Protein AF-A0A849FH42-F1 (afdb_monomer_lite)

Sequence (147 aa):
MKQFVLFLGLLCFGLSVNAQNKSVQNEVQAYFNEARTLGNKNQIDQALISLDKAAALAEENKDVKTLIDSYHMFALLYLKLDKVKTTMFYWDRAKTLIKDVEYPYGDAIDKYIEAVLLFKENQNFRALFMLNEARQLNNDRNFFNNI

Secondary structure (DSSP, 8-state):
--SSSSSSSSSSSSSSHHHHHHHHHHHHHHHHHHHHHHHHTT-HHHHHHHHHHHHHHHHHTT-HHHHHHHHHHHHHHHHHTT-HHHHHHHHHHHHHHHTTS--HHHHHHHHHHHHHHHHHTT-HHHHHHHHHHHHHHS--TTGGG--

pLDDT: mean 87.73, std 16.7, range [45.81, 98.69]

Radius of gyration: 20.36 Å; chains: 1; bounding box: 69×40×51 Å

Foldseek 3Di:
DPDPDPPDDPDPPPPPPVVVVVVLVVLLVVLCVQLVVCLVVVVNVVSLVSLVVSLVSCVVVVVLQSVLVSLLSQLVSCVVVVVNVRSVVSLVVSVVSCVVDDDLLSQLSSLQSVLSSCVVVVVNVSSVVSNVSSCVSPVDPCSVVVD

Structure (mmCIF, N/CA/C/O backbone):
data_AF-A0A849FH42-F1
#
_entry.id   AF-A0A849FH42-F1
#
loop_
_atom_site.group_PDB
_atom_site.id
_atom_site.type_symbol
_atom_site.label_atom_id
_atom_site.label_alt_id
_atom_site.label_comp_id
_atom_site.label_asym_id
_atom_site.label_entity_id
_atom_site.label_seq_id
_atom_site.pdbx_PDB_ins_code
_atom_site.Cartn_x
_atom_site.Cartn_y
_atom_site.Cartn_z
_atom_site.occupancy
_atom_site.B_iso_or_equiv
_atom_site.auth_seq_id
_atom_site.auth_comp_id
_atom_site.auth_asym_id
_atom_site.auth_atom_id
_atom_site.pdbx_PDB_model_num
ATOM 1 N N . MET A 1 1 ? 53.915 -23.555 -31.463 1.00 45.97 1 MET A N 1
ATOM 2 C CA . MET A 1 1 ? 53.373 -22.191 -31.261 1.00 45.97 1 MET A CA 1
ATOM 3 C C . MET A 1 1 ? 52.092 -22.022 -32.075 1.00 45.97 1 MET A C 1
ATOM 5 O O . MET A 1 1 ? 52.211 -21.692 -33.244 1.00 45.97 1 MET A O 1
ATOM 9 N N . LYS A 1 2 ? 50.902 -22.340 -31.532 1.00 48.16 2 LYS A N 1
ATOM 10 C CA . LYS A 1 2 ? 49.577 -22.038 -32.146 1.00 48.16 2 LYS A CA 1
ATOM 11 C C . LYS A 1 2 ? 48.392 -22.456 -31.241 1.00 48.16 2 LYS A C 1
ATOM 13 O O . LYS A 1 2 ? 47.429 -23.042 -31.707 1.00 48.16 2 LYS A O 1
ATOM 18 N N . GLN A 1 3 ? 48.478 -22.212 -29.931 1.00 51.50 3 GLN A N 1
ATOM 19 C CA . GLN A 1 3 ? 47.442 -22.631 -28.959 1.00 51.50 3 GLN A CA 1
ATOM 20 C C . GLN A 1 3 ? 47.051 -21.521 -27.959 1.00 51.50 3 GLN A C 1
ATOM 22 O O . GLN A 1 3 ? 46.382 -21.797 -26.978 1.00 51.50 3 GLN A O 1
ATOM 27 N N . PHE A 1 4 ? 47.437 -20.257 -28.183 1.00 46.47 4 PHE A N 1
ATOM 28 C CA . PHE A 1 4 ? 47.356 -19.221 -27.133 1.00 46.47 4 PHE A CA 1
ATOM 29 C C . PHE A 1 4 ? 46.511 -17.979 -27.458 1.00 46.47 4 PHE A C 1
ATOM 31 O O . PHE A 1 4 ? 46.660 -16.960 -26.796 1.00 46.47 4 PHE A O 1
ATOM 38 N N . VAL A 1 5 ? 45.628 -18.027 -28.461 1.00 51.38 5 VAL A N 1
ATOM 39 C CA . VAL A 1 5 ? 44.840 -16.836 -28.864 1.00 51.38 5 VAL A CA 1
ATOM 40 C C . VAL A 1 5 ? 43.340 -16.967 -28.565 1.00 51.38 5 VAL A C 1
ATOM 42 O O . VAL A 1 5 ? 42.595 -16.005 -28.703 1.00 51.38 5 VAL A O 1
ATOM 45 N N . LEU A 1 6 ? 42.869 -18.111 -28.066 1.00 45.81 6 LEU A N 1
ATOM 46 C CA . LEU A 1 6 ? 41.433 -18.359 -27.890 1.00 45.81 6 LEU A CA 1
ATOM 47 C C . LEU A 1 6 ? 40.962 -18.221 -26.433 1.00 45.81 6 LEU A C 1
ATOM 49 O O . LEU A 1 6 ? 40.250 -19.080 -25.932 1.00 45.81 6 LEU A O 1
ATOM 53 N N . PHE A 1 7 ? 41.384 -17.166 -25.729 1.00 46.56 7 PHE A N 1
ATOM 54 C CA . PHE A 1 7 ? 40.950 -16.924 -24.341 1.00 46.56 7 PHE A CA 1
ATOM 55 C C . PHE A 1 7 ? 40.770 -15.437 -23.988 1.00 46.56 7 PHE A C 1
ATOM 57 O O . PHE A 1 7 ? 40.968 -15.032 -22.848 1.00 46.56 7 PHE A O 1
ATOM 64 N N . LEU A 1 8 ? 40.380 -14.602 -24.959 1.00 48.16 8 LEU A N 1
ATOM 65 C CA . LEU A 1 8 ? 40.156 -13.166 -24.730 1.00 48.16 8 LEU A CA 1
ATOM 66 C C . LEU A 1 8 ? 38.832 -12.653 -25.324 1.00 48.16 8 LEU A C 1
ATOM 68 O O . LEU A 1 8 ? 38.757 -11.532 -25.812 1.00 48.16 8 LEU A O 1
ATOM 72 N N . GLY A 1 9 ? 37.789 -13.488 -25.325 1.00 46.72 9 GLY A N 1
ATOM 73 C CA . GLY A 1 9 ? 36.489 -13.157 -25.927 1.00 46.72 9 GLY A CA 1
ATOM 74 C C . GLY A 1 9 ? 35.280 -13.258 -24.996 1.00 46.72 9 GLY A C 1
ATOM 75 O O . GLY A 1 9 ? 34.159 -13.145 -25.475 1.00 46.72 9 GLY A O 1
ATOM 76 N N . LEU A 1 10 ? 35.467 -13.502 -23.692 1.00 50.88 10 LEU A N 1
ATOM 77 C CA . LEU A 1 10 ? 34.352 -13.857 -22.801 1.00 50.88 10 LEU A CA 1
ATOM 78 C C . LEU A 1 10 ? 34.382 -13.144 -21.440 1.00 50.88 10 LEU A C 1
ATOM 80 O O . LEU A 1 10 ? 34.080 -13.741 -20.415 1.00 50.88 10 LEU A O 1
ATOM 84 N N . LEU A 1 11 ? 34.755 -11.860 -21.421 1.00 50.44 11 LEU A N 1
ATOM 85 C CA . LEU A 1 11 ? 34.793 -11.056 -20.187 1.00 50.44 11 LEU A CA 1
ATOM 86 C C . LEU A 1 11 ? 34.080 -9.694 -20.275 1.00 50.44 11 LEU A C 1
ATOM 88 O O . LEU A 1 11 ? 34.158 -8.914 -19.334 1.00 50.44 11 LEU A O 1
ATOM 92 N N . CYS A 1 12 ? 33.336 -9.412 -21.353 1.00 46.53 12 CYS A N 1
ATOM 93 C CA . CYS A 1 12 ? 32.671 -8.108 -21.527 1.00 46.53 12 CYS A CA 1
ATOM 94 C C . CYS A 1 12 ? 31.134 -8.118 -21.426 1.00 46.53 12 CYS A C 1
ATOM 96 O O . CYS A 1 12 ? 30.537 -7.049 -21.458 1.00 46.53 12 CYS A O 1
ATOM 98 N N . PHE A 1 13 ? 30.470 -9.266 -21.249 1.00 49.41 13 PHE A N 1
ATOM 99 C CA . PHE A 1 13 ? 28.995 -9.311 -21.175 1.00 49.41 13 PHE A CA 1
ATOM 100 C C . PHE A 1 13 ? 28.401 -9.146 -19.762 1.00 49.41 13 PHE A C 1
ATOM 102 O O . PHE A 1 13 ? 27.185 -9.119 -19.610 1.00 49.41 13 PHE A O 1
ATOM 109 N N . GLY A 1 14 ? 29.228 -8.997 -18.720 1.00 48.78 14 GLY A N 1
ATOM 110 C CA . GLY A 1 14 ? 28.753 -8.937 -17.328 1.00 48.78 14 GLY A CA 1
ATOM 111 C C . GLY A 1 14 ? 28.370 -7.550 -16.792 1.00 48.78 14 GLY A C 1
ATOM 112 O O . GLY A 1 14 ? 27.793 -7.470 -15.712 1.00 48.78 14 GLY A O 1
ATOM 113 N N . LEU A 1 15 ? 28.689 -6.452 -17.491 1.00 50.75 15 LEU A N 1
ATOM 114 C CA . LEU A 1 15 ? 28.590 -5.097 -16.914 1.00 50.75 15 LEU A CA 1
ATOM 115 C C . LEU A 1 15 ? 27.348 -4.293 -17.337 1.00 50.75 15 LEU A C 1
ATOM 117 O O . LEU A 1 15 ? 27.052 -3.275 -16.714 1.00 50.75 15 LEU A O 1
ATOM 121 N N . SER A 1 16 ? 26.581 -4.741 -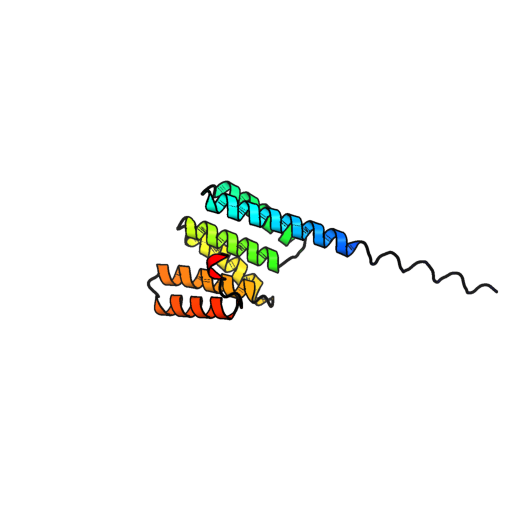18.333 1.00 52.97 16 SER A N 1
ATOM 122 C CA . SER A 1 16 ? 25.444 -3.963 -18.859 1.00 52.97 16 SER A CA 1
ATOM 123 C C . SER A 1 16 ? 24.130 -4.156 -18.091 1.00 52.97 16 SER A C 1
ATOM 125 O O . SER A 1 16 ? 23.250 -3.305 -18.176 1.00 52.97 16 SER A O 1
ATOM 127 N N . VAL A 1 17 ? 23.991 -5.226 -17.300 1.00 55.66 17 VAL A N 1
ATOM 128 C CA . VAL A 1 17 ? 22.720 -5.563 -16.623 1.00 55.66 17 VAL A CA 1
ATOM 129 C C . VAL A 1 17 ? 22.450 -4.664 -15.402 1.00 55.66 17 VAL A C 1
ATOM 131 O O . VAL A 1 17 ? 21.306 -4.333 -15.103 1.00 55.66 17 VAL A 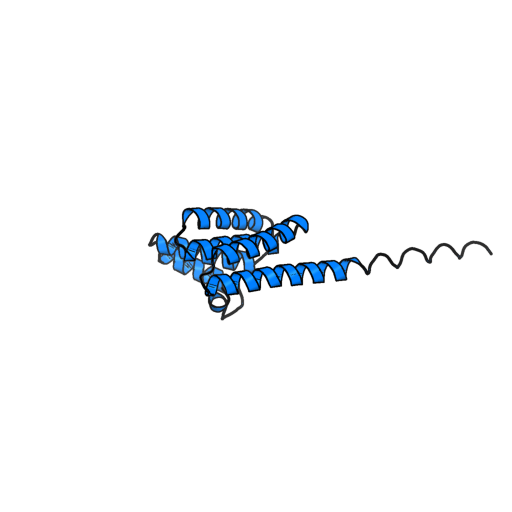O 1
ATOM 134 N N . ASN A 1 18 ? 23.496 -4.181 -14.722 1.00 55.75 18 ASN A N 1
ATOM 135 C CA . ASN A 1 18 ? 23.337 -3.389 -13.493 1.00 55.75 18 ASN A CA 1
ATOM 136 C C . ASN A 1 18 ? 22.884 -1.938 -13.731 1.00 55.75 18 ASN A C 1
ATOM 138 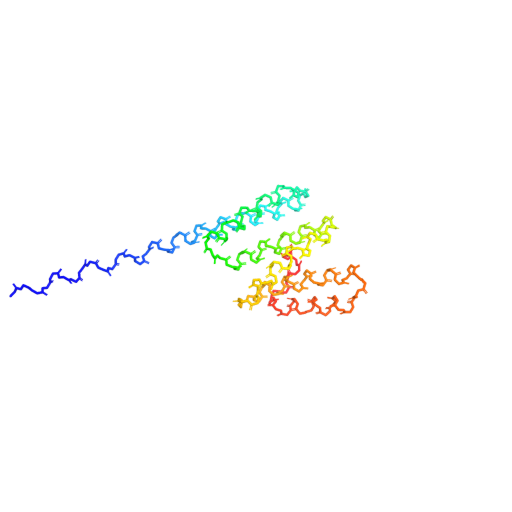O O . ASN A 1 18 ? 22.225 -1.353 -12.872 1.00 55.75 18 ASN A O 1
ATOM 142 N N . ALA A 1 19 ? 23.218 -1.343 -14.881 1.00 58.66 19 ALA A N 1
ATOM 143 C CA . ALA A 1 19 ? 22.822 0.033 -15.191 1.00 58.66 19 ALA A CA 1
ATOM 144 C C . ALA A 1 19 ? 21.322 0.140 -15.516 1.00 58.66 19 ALA A C 1
ATOM 146 O O . ALA A 1 19 ? 20.664 1.082 -15.074 1.00 58.66 19 ALA A O 1
ATOM 147 N N . GLN A 1 20 ? 20.775 -0.849 -16.232 1.00 61.38 20 GLN A N 1
ATOM 148 C CA . GLN A 1 20 ? 19.365 -0.873 -16.623 1.00 61.38 20 GLN A CA 1
ATOM 149 C C . GLN A 1 20 ? 18.444 -1.068 -15.408 1.00 61.38 20 GLN A C 1
ATOM 151 O O . GLN A 1 20 ? 17.505 -0.295 -15.232 1.00 61.38 20 GLN A O 1
ATOM 156 N N . ASN A 1 21 ? 18.782 -1.992 -14.500 1.00 64.94 21 ASN A N 1
ATOM 157 C CA . ASN A 1 21 ? 18.013 -2.214 -13.268 1.00 64.94 21 ASN A CA 1
ATOM 158 C C . ASN A 1 21 ? 17.943 -0.965 -12.378 1.00 64.94 21 ASN A C 1
ATOM 160 O O . ASN A 1 21 ? 16.881 -0.633 -11.856 1.00 64.94 21 ASN A O 1
ATOM 164 N N . LYS A 1 22 ? 19.049 -0.223 -12.233 1.00 75.81 22 LYS A N 1
ATOM 165 C CA . LYS A 1 22 ? 19.055 1.017 -11.441 1.00 75.81 22 LYS A CA 1
ATOM 166 C C . LYS A 1 22 ? 18.177 2.107 -12.064 1.00 75.81 22 LYS A C 1
ATOM 168 O O . LYS A 1 22 ? 17.564 2.879 -11.333 1.00 75.81 22 LYS A O 1
ATOM 173 N N . SER A 1 23 ? 18.105 2.165 -13.394 1.00 82.62 23 SER A N 1
ATOM 174 C CA . SER A 1 23 ? 17.244 3.116 -14.102 1.00 82.62 23 SER A CA 1
ATOM 175 C C . SER A 1 23 ? 15.763 2.827 -13.860 1.00 82.62 23 SER A C 1
ATOM 177 O O . SER A 1 23 ? 15.026 3.745 -13.512 1.00 82.62 23 SER A O 1
ATOM 179 N N . VAL A 1 24 ? 15.347 1.560 -13.974 1.00 87.00 24 VAL A N 1
ATOM 180 C CA . VAL A 1 24 ? 13.947 1.146 -13.765 1.00 87.00 24 VAL A CA 1
ATOM 181 C C . VAL A 1 24 ? 13.499 1.420 -12.329 1.00 87.00 24 VAL A C 1
ATOM 183 O O . VAL A 1 24 ? 12.445 2.009 -12.115 1.00 87.00 24 VAL A O 1
ATOM 186 N N . GLN A 1 25 ? 14.324 1.074 -11.336 1.00 87.81 25 GLN A N 1
ATOM 187 C CA . GLN A 1 25 ? 13.996 1.316 -9.925 1.00 87.81 25 GLN A CA 1
ATOM 188 C C . GLN A 1 25 ? 13.843 2.809 -9.602 1.00 87.81 25 GLN A C 1
ATOM 190 O O . GLN A 1 25 ? 12.944 3.200 -8.859 1.00 87.81 25 GLN A O 1
ATOM 195 N N . ASN A 1 26 ? 14.677 3.668 -10.197 1.00 90.75 26 ASN A N 1
ATOM 196 C CA . ASN A 1 26 ? 14.532 5.116 -10.044 1.00 90.75 26 ASN A CA 1
ATOM 197 C C . ASN A 1 26 ? 13.217 5.629 -10.650 1.00 90.75 26 ASN A C 1
ATOM 199 O O . ASN A 1 26 ? 12.602 6.537 -10.091 1.00 90.75 26 ASN A O 1
ATOM 203 N N . GLU A 1 27 ? 12.791 5.063 -11.779 1.00 93.69 27 GLU A N 1
ATOM 204 C CA . GLU A 1 27 ? 11.553 5.451 -12.455 1.00 93.69 27 GLU A CA 1
ATOM 205 C C . GLU A 1 27 ? 10.311 5.009 -11.670 1.00 93.69 27 GLU A C 1
ATOM 207 O O . GLU A 1 27 ? 9.432 5.826 -11.394 1.00 93.69 27 GLU A O 1
ATOM 212 N N . VAL A 1 28 ? 10.282 3.757 -11.206 1.00 95.50 28 VAL A N 1
ATOM 213 C CA . VAL A 1 28 ? 9.255 3.248 -10.283 1.00 95.50 28 VAL A CA 1
ATOM 214 C C . VAL A 1 28 ? 9.142 4.149 -9.053 1.00 95.50 28 VAL A C 1
ATOM 216 O O . VAL A 1 28 ? 8.049 4.592 -8.694 1.00 95.50 28 VAL A O 1
ATOM 219 N N . GLN A 1 29 ? 10.274 4.476 -8.424 1.00 95.00 29 GLN A N 1
ATOM 220 C CA . GLN A 1 29 ? 10.283 5.332 -7.243 1.00 95.00 29 GLN A CA 1
ATOM 221 C C . GLN A 1 29 ? 9.759 6.742 -7.551 1.00 95.00 29 GLN A C 1
ATOM 223 O O . GLN A 1 29 ? 9.093 7.349 -6.705 1.00 95.00 29 GLN A O 1
ATOM 228 N N . ALA A 1 30 ? 10.030 7.270 -8.748 1.00 96.94 30 ALA A N 1
ATOM 229 C CA . ALA A 1 30 ? 9.480 8.544 -9.190 1.00 96.94 30 ALA A CA 1
ATOM 230 C C . ALA A 1 30 ? 7.947 8.483 -9.278 1.00 96.94 30 ALA A C 1
ATOM 232 O O . ALA A 1 30 ? 7.285 9.357 -8.716 1.00 96.94 30 ALA A O 1
ATOM 233 N N . TYR A 1 31 ? 7.383 7.425 -9.870 1.00 98.31 31 TYR A N 1
ATOM 234 C CA . TYR A 1 31 ? 5.933 7.226 -9.924 1.00 98.31 31 TYR A CA 1
ATOM 235 C C . TYR A 1 31 ? 5.301 7.050 -8.538 1.00 98.31 31 TYR A C 1
ATOM 237 O O . TYR A 1 31 ? 4.261 7.647 -8.263 1.00 98.31 31 TYR A O 1
ATOM 245 N N . PHE A 1 32 ? 5.938 6.316 -7.622 1.00 97.38 32 PHE A N 1
ATOM 246 C CA . PHE A 1 32 ? 5.465 6.203 -6.236 1.00 97.38 32 PHE A CA 1
ATOM 247 C C . PHE A 1 32 ? 5.465 7.549 -5.504 1.00 97.38 32 PHE A C 1
ATOM 249 O O . PHE A 1 32 ? 4.518 7.882 -4.786 1.00 97.38 32 PHE A O 1
ATOM 256 N N . ASN A 1 33 ? 6.510 8.356 -5.688 1.00 97.00 33 ASN A N 1
ATOM 257 C CA . ASN A 1 33 ? 6.595 9.685 -5.083 1.00 97.00 33 ASN A CA 1
ATOM 258 C C . ASN A 1 33 ? 5.553 10.648 -5.659 1.00 97.00 33 ASN A C 1
ATOM 260 O O . ASN A 1 33 ? 4.953 11.430 -4.911 1.00 97.00 33 ASN A O 1
ATOM 264 N N . GLU A 1 34 ? 5.323 10.573 -6.968 1.00 97.88 34 GLU A N 1
ATOM 265 C CA . GLU A 1 34 ? 4.283 11.324 -7.662 1.00 97.88 34 GLU A CA 1
ATOM 266 C C . GLU A 1 34 ? 2.896 10.930 -7.138 1.00 97.88 34 GLU A C 1
ATOM 268 O O . GLU A 1 34 ? 2.161 11.796 -6.661 1.00 97.88 34 GLU A O 1
ATOM 273 N N . ALA A 1 35 ? 2.582 9.631 -7.101 1.00 97.69 35 ALA A N 1
ATOM 274 C CA . ALA A 1 35 ? 1.323 9.110 -6.579 1.00 97.69 35 ALA A CA 1
ATOM 275 C C . ALA A 1 35 ? 1.065 9.543 -5.130 1.00 97.69 35 ALA A C 1
ATOM 277 O O . ALA A 1 35 ? -0.030 10.004 -4.805 1.00 97.69 35 ALA A O 1
ATOM 278 N N . ARG A 1 36 ? 2.077 9.467 -4.255 1.00 95.50 36 ARG A N 1
ATOM 279 C CA . ARG A 1 36 ? 1.962 9.921 -2.859 1.00 95.50 36 ARG A CA 1
ATOM 280 C C . ARG A 1 36 ? 1.674 11.420 -2.783 1.00 95.50 36 ARG A C 1
ATOM 282 O O . ARG A 1 36 ? 0.792 11.848 -2.041 1.00 95.50 36 ARG A O 1
ATOM 289 N N . THR A 1 37 ? 2.389 12.222 -3.570 1.00 96.69 37 THR A N 1
ATOM 290 C CA . THR A 1 37 ? 2.234 13.683 -3.594 1.00 96.69 37 THR A CA 1
ATOM 291 C C . THR A 1 37 ? 0.860 14.093 -4.120 1.00 96.69 37 THR A C 1
ATOM 293 O O . THR A 1 37 ? 0.188 14.918 -3.501 1.00 96.69 37 THR A O 1
ATOM 296 N N . LEU A 1 38 ? 0.421 13.509 -5.236 1.00 97.38 38 LEU A N 1
ATOM 297 C CA . LEU A 1 38 ? -0.899 13.739 -5.825 1.00 97.38 38 LEU A CA 1
ATOM 298 C C . LEU A 1 38 ? -2.012 13.262 -4.887 1.00 97.38 38 LEU A C 1
ATOM 300 O O . LEU A 1 38 ? -2.977 13.991 -4.659 1.00 97.38 38 LEU A O 1
ATOM 304 N N . GLY A 1 39 ? -1.838 12.094 -4.267 1.00 94.94 39 GLY A N 1
ATOM 305 C CA . GLY A 1 39 ? -2.761 11.551 -3.276 1.00 94.94 39 GLY A CA 1
ATOM 306 C C . GLY A 1 39 ? -2.935 12.475 -2.070 1.00 94.94 39 GLY A C 1
ATOM 307 O O . GLY A 1 39 ? -4.058 12.735 -1.647 1.00 94.94 39 GLY A O 1
ATOM 308 N N . ASN A 1 40 ? -1.842 13.048 -1.560 1.00 92.75 40 ASN A N 1
ATOM 309 C CA . ASN A 1 40 ? -1.880 14.016 -0.459 1.00 92.75 40 ASN A CA 1
ATOM 310 C C . ASN A 1 40 ? -2.515 15.359 -0.860 1.00 92.75 40 ASN A C 1
ATOM 312 O O . ASN A 1 40 ? -3.078 16.046 -0.013 1.00 92.75 40 ASN A O 1
ATOM 316 N N . LYS A 1 41 ? -2.476 15.717 -2.149 1.00 96.25 41 LYS A N 1
ATOM 317 C CA . LYS A 1 41 ? -3.196 16.868 -2.723 1.00 96.25 41 LYS A CA 1
ATOM 318 C C . LYS A 1 41 ? -4.652 16.553 -3.090 1.00 96.25 41 LYS A C 1
ATOM 320 O O . LYS A 1 41 ? -5.311 17.386 -3.707 1.00 96.25 41 LYS A O 1
ATOM 325 N N . ASN A 1 42 ? -5.150 15.364 -2.741 1.00 94.00 42 ASN A N 1
ATOM 326 C CA . ASN A 1 42 ? -6.475 14.863 -3.114 1.00 94.00 42 ASN A CA 1
ATOM 327 C C . ASN A 1 42 ? -6.709 14.775 -4.641 1.00 94.00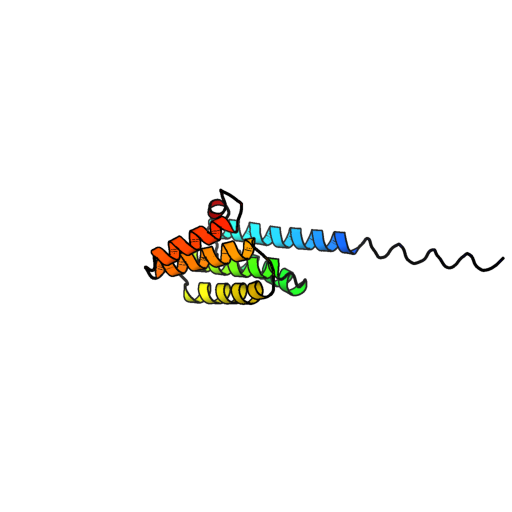 42 ASN A C 1
ATOM 329 O O . ASN A 1 42 ? -7.843 14.728 -5.109 1.00 94.00 42 ASN A O 1
ATOM 333 N N . GLN A 1 43 ? -5.638 14.725 -5.439 1.00 97.19 43 GLN A N 1
ATOM 334 C CA . GLN A 1 43 ? -5.681 14.529 -6.891 1.00 97.19 43 GLN A CA 1
ATOM 335 C C . GLN A 1 43 ? -5.668 13.027 -7.208 1.00 97.19 43 GLN A C 1
ATOM 337 O O . GLN A 1 43 ? -4.740 12.518 -7.838 1.00 97.19 43 GLN A O 1
ATOM 342 N N . ILE A 1 44 ? -6.675 12.303 -6.710 1.00 94.94 44 ILE A N 1
ATOM 343 C CA . ILE A 1 44 ? -6.647 10.834 -6.648 1.00 94.94 44 ILE A CA 1
ATOM 344 C C . ILE A 1 44 ? -6.583 10.189 -8.035 1.00 94.94 44 ILE A C 1
ATOM 346 O O . ILE A 1 44 ? -5.790 9.275 -8.223 1.00 94.94 44 ILE A O 1
ATOM 350 N N . ASP A 1 45 ? -7.318 10.698 -9.025 1.00 95.62 45 ASP A N 1
ATOM 351 C CA . ASP A 1 45 ? -7.295 10.133 -10.384 1.00 95.62 45 ASP A CA 1
ATOM 352 C C . ASP A 1 45 ? -5.889 10.176 -11.003 1.00 95.62 45 ASP A C 1
ATOM 354 O O . ASP A 1 45 ? -5.439 9.213 -11.615 1.00 95.62 45 ASP A O 1
ATOM 358 N N . GLN A 1 46 ? -5.152 11.269 -10.786 1.00 98.00 46 GLN A N 1
ATOM 359 C CA . GLN A 1 46 ? -3.776 11.398 -11.272 1.00 98.00 46 GLN A CA 1
ATOM 360 C C . GLN A 1 46 ? -2.823 10.497 -10.479 1.00 98.00 46 GLN A C 1
ATOM 362 O O . GLN A 1 46 ? -1.930 9.889 -11.062 1.00 98.00 46 GLN A O 1
ATOM 367 N N . ALA A 1 47 ? -3.037 10.367 -9.165 1.00 98.06 47 ALA A N 1
ATOM 368 C CA . ALA A 1 47 ? -2.257 9.455 -8.335 1.00 98.06 47 ALA A CA 1
ATOM 369 C C . ALA A 1 47 ? -2.406 7.996 -8.795 1.00 98.06 47 ALA A C 1
ATOM 371 O O . ALA A 1 47 ? -1.414 7.273 -8.860 1.00 98.06 47 ALA A O 1
ATOM 372 N N . LEU A 1 48 ? -3.627 7.585 -9.152 1.00 97.94 48 LEU A N 1
ATOM 373 C CA . LEU A 1 48 ? -3.912 6.254 -9.688 1.00 97.94 48 LEU A CA 1
ATOM 374 C C . LEU A 1 48 ? -3.198 6.023 -11.026 1.00 97.94 48 LEU A C 1
ATOM 376 O O . LEU A 1 48 ? -2.574 4.982 -11.190 1.00 97.94 48 LEU A O 1
ATOM 380 N N . ILE A 1 49 ? -3.189 7.012 -11.927 1.00 98.25 49 ILE A N 1
ATOM 381 C CA . ILE A 1 49 ? -2.451 6.927 -13.199 1.00 98.25 49 ILE A CA 1
ATOM 382 C C . ILE A 1 49 ? -0.946 6.728 -12.963 1.00 98.25 49 ILE A C 1
ATOM 384 O O . ILE A 1 49 ? -0.313 5.934 -13.658 1.00 98.25 49 ILE A O 1
ATOM 388 N N . SER A 1 50 ? -0.348 7.435 -11.999 1.00 98.31 50 SER A N 1
ATOM 389 C CA . SER A 1 50 ? 1.066 7.232 -11.658 1.00 98.31 50 SER A CA 1
ATOM 390 C C . SER A 1 50 ? 1.315 5.828 -11.099 1.00 98.31 50 SER A C 1
ATOM 392 O O . SER A 1 50 ? 2.298 5.193 -11.475 1.00 98.31 50 SER A O 1
ATOM 394 N N . LEU A 1 51 ? 0.415 5.301 -10.262 1.00 97.88 51 LEU A N 1
ATOM 395 C CA . LEU A 1 51 ? 0.522 3.923 -9.772 1.00 97.88 51 LEU A CA 1
ATOM 396 C C . LEU A 1 51 ? 0.358 2.879 -10.877 1.00 97.88 51 LEU A C 1
ATOM 398 O O . LEU A 1 51 ? 1.074 1.882 -10.851 1.00 97.88 51 LEU A O 1
ATOM 402 N N . ASP A 1 52 ? -0.517 3.106 -11.860 1.00 98.38 52 ASP A N 1
ATOM 403 C CA . ASP A 1 52 ? -0.675 2.196 -13.002 1.00 98.38 52 ASP A CA 1
ATOM 404 C C . ASP A 1 52 ? 0.639 2.072 -13.784 1.00 98.38 52 ASP A C 1
ATOM 406 O O . ASP A 1 52 ? 1.036 0.972 -14.164 1.00 98.38 52 ASP A O 1
ATOM 410 N N . LYS A 1 53 ? 1.368 3.183 -13.965 1.00 98.38 53 LYS A N 1
ATOM 411 C CA . LYS A 1 53 ? 2.694 3.165 -14.606 1.00 98.38 53 LYS A CA 1
ATOM 412 C C . LYS A 1 53 ? 3.714 2.370 -13.792 1.00 98.38 53 LYS A C 1
ATOM 414 O O . LYS A 1 53 ? 4.465 1.583 -14.364 1.00 98.38 53 LYS A O 1
ATOM 419 N N . ALA A 1 54 ? 3.733 2.548 -12.469 1.00 98.12 54 ALA A N 1
ATOM 420 C CA . ALA A 1 54 ? 4.629 1.797 -11.590 1.00 98.12 54 ALA A CA 1
ATOM 421 C C . ALA A 1 54 ? 4.326 0.290 -11.616 1.00 98.12 54 ALA A C 1
ATOM 423 O O . ALA A 1 54 ? 5.244 -0.517 -11.762 1.00 98.12 54 ALA A O 1
ATOM 424 N N . ALA A 1 55 ? 3.046 -0.083 -11.542 1.00 98.25 55 ALA A N 1
ATOM 425 C CA . ALA A 1 55 ? 2.605 -1.471 -11.608 1.00 98.25 55 ALA A CA 1
ATOM 426 C C . ALA A 1 55 ? 2.950 -2.112 -12.960 1.00 98.25 55 ALA A C 1
ATOM 428 O O . ALA A 1 55 ? 3.480 -3.218 -12.985 1.00 98.25 55 ALA A O 1
ATOM 429 N N . ALA A 1 56 ? 2.722 -1.404 -14.072 1.00 98.06 56 ALA A N 1
ATOM 430 C CA . ALA A 1 56 ? 3.056 -1.892 -15.408 1.00 98.06 56 ALA A CA 1
ATOM 431 C C . ALA A 1 56 ? 4.563 -2.149 -15.570 1.00 98.06 56 ALA A C 1
ATOM 433 O O . ALA A 1 56 ? 4.956 -3.203 -16.071 1.00 98.06 56 ALA A O 1
ATOM 434 N N . LEU A 1 57 ? 5.413 -1.233 -15.088 1.00 97.00 57 LEU A N 1
ATOM 435 C CA . LEU A 1 57 ? 6.864 -1.441 -15.082 1.00 97.00 57 LEU A CA 1
ATOM 436 C C . LEU A 1 57 ? 7.266 -2.634 -14.209 1.00 97.00 57 LEU A C 1
ATOM 438 O O . LEU A 1 57 ? 8.131 -3.417 -14.603 1.00 97.00 57 LEU A O 1
ATOM 442 N N . ALA A 1 58 ? 6.646 -2.793 -13.040 1.00 96.94 58 ALA A N 1
ATOM 443 C CA . ALA A 1 58 ? 6.905 -3.930 -12.164 1.00 96.94 58 ALA A CA 1
ATOM 444 C C . ALA A 1 58 ? 6.524 -5.260 -12.834 1.00 96.94 58 ALA A C 1
ATOM 446 O O . ALA A 1 58 ? 7.304 -6.211 -12.803 1.00 96.94 58 ALA A O 1
ATOM 447 N N . GLU A 1 59 ? 5.367 -5.317 -13.496 1.00 96.31 59 GLU A N 1
ATOM 448 C CA . GLU A 1 59 ? 4.908 -6.486 -14.252 1.00 96.31 59 GLU A CA 1
ATOM 449 C C . GLU A 1 59 ? 5.856 -6.820 -15.415 1.00 96.31 59 GLU A C 1
ATOM 451 O O . GLU A 1 59 ? 6.286 -7.969 -15.540 1.00 96.31 59 GLU A O 1
ATOM 456 N N . GLU A 1 60 ? 6.245 -5.825 -16.220 1.00 96.62 60 GLU A N 1
ATOM 457 C CA . GLU A 1 60 ? 7.176 -5.995 -17.347 1.00 96.62 60 GLU A CA 1
ATOM 458 C C . GLU A 1 60 ? 8.529 -6.560 -16.891 1.00 96.62 60 GLU A C 1
ATOM 460 O O . GLU A 1 60 ? 9.086 -7.466 -17.518 1.00 96.62 60 GLU A O 1
ATOM 465 N N . ASN A 1 61 ? 9.033 -6.068 -15.759 1.00 95.12 61 ASN A N 1
ATOM 466 C CA . ASN A 1 61 ? 10.327 -6.466 -15.209 1.00 95.12 61 ASN A CA 1
ATOM 467 C C . ASN A 1 61 ? 10.247 -7.681 -14.273 1.00 95.12 61 ASN A C 1
ATOM 469 O O . ASN A 1 61 ? 11.276 -8.123 -13.760 1.00 95.12 61 ASN A O 1
ATOM 473 N N . LYS A 1 62 ? 9.049 -8.248 -14.065 1.00 95.19 62 LYS A N 1
ATOM 474 C CA . LYS A 1 62 ? 8.789 -9.334 -13.103 1.00 95.19 62 LYS A CA 1
ATOM 475 C C . LYS A 1 62 ? 9.245 -8.986 -11.677 1.00 95.19 62 LYS A C 1
ATOM 477 O O . LYS A 1 62 ? 9.641 -9.868 -10.913 1.00 95.19 62 LYS A O 1
ATOM 482 N N . ASP A 1 63 ? 9.183 -7.707 -11.318 1.00 95.69 63 ASP A N 1
ATOM 483 C CA . ASP A 1 63 ? 9.472 -7.220 -9.974 1.00 95.69 63 ASP A CA 1
ATOM 484 C C . ASP A 1 63 ? 8.244 -7.403 -9.078 1.00 95.69 63 ASP A C 1
ATOM 486 O O . ASP A 1 63 ? 7.397 -6.522 -8.915 1.00 95.69 63 ASP A O 1
ATOM 490 N N . VAL A 1 64 ? 8.133 -8.599 -8.503 1.00 97.12 64 VAL A N 1
ATOM 491 C CA . VAL A 1 64 ? 6.984 -8.974 -7.672 1.00 97.12 64 VAL A CA 1
ATOM 492 C C . VAL A 1 64 ? 6.864 -8.080 -6.433 1.00 97.12 64 VAL A C 1
ATOM 494 O O . VAL A 1 64 ? 5.748 -7.769 -6.025 1.00 97.12 64 VAL A O 1
ATOM 497 N N . LYS A 1 65 ? 7.982 -7.622 -5.849 1.00 97.00 65 LYS A N 1
ATOM 498 C CA . LYS A 1 65 ? 7.960 -6.779 -4.640 1.00 97.00 65 LYS A CA 1
ATOM 499 C C . LYS A 1 65 ? 7.400 -5.396 -4.950 1.00 97.00 65 LYS A C 1
ATOM 501 O O . LYS A 1 65 ? 6.484 -4.947 -4.269 1.00 97.00 65 LYS A O 1
ATOM 506 N N . THR A 1 66 ? 7.858 -4.770 -6.031 1.00 97.19 66 THR A N 1
ATOM 507 C CA . THR A 1 66 ? 7.282 -3.499 -6.487 1.00 97.19 66 THR A CA 1
ATOM 508 C C . THR A 1 66 ? 5.817 -3.642 -6.899 1.00 97.19 66 THR A C 1
ATOM 510 O O . THR A 1 66 ? 5.017 -2.729 -6.677 1.00 97.19 66 THR A O 1
ATOM 513 N N . LEU A 1 67 ? 5.429 -4.779 -7.479 1.00 98.06 67 LEU A N 1
ATOM 514 C CA . LEU A 1 67 ? 4.032 -5.019 -7.830 1.00 98.06 67 LEU A CA 1
ATOM 515 C C . LEU A 1 67 ? 3.139 -5.128 -6.583 1.00 98.06 67 LEU A C 1
ATOM 517 O O . LEU A 1 67 ? 2.059 -4.534 -6.550 1.00 98.06 67 LEU A O 1
ATOM 521 N N . ILE A 1 68 ? 3.614 -5.817 -5.539 1.00 98.31 68 ILE A N 1
ATOM 522 C CA . ILE A 1 68 ? 2.975 -5.857 -4.213 1.00 98.31 68 ILE A CA 1
ATOM 523 C C . ILE A 1 68 ? 2.809 -4.436 -3.662 1.00 98.31 68 ILE A C 1
ATOM 525 O O . ILE A 1 68 ? 1.695 -4.052 -3.302 1.00 98.31 68 ILE A O 1
ATOM 529 N N . ASP A 1 69 ? 3.878 -3.635 -3.657 1.00 97.75 69 ASP A N 1
ATOM 530 C CA . ASP A 1 69 ? 3.834 -2.249 -3.173 1.00 97.75 69 ASP A CA 1
ATOM 531 C C . ASP A 1 69 ? 2.827 -1.400 -3.953 1.00 97.75 69 ASP A C 1
ATOM 533 O O . ASP A 1 69 ? 2.050 -0.648 -3.362 1.00 97.75 69 ASP A O 1
ATOM 537 N N . SER A 1 70 ? 2.779 -1.563 -5.277 1.00 98.38 70 SER A N 1
ATOM 538 C CA . SER 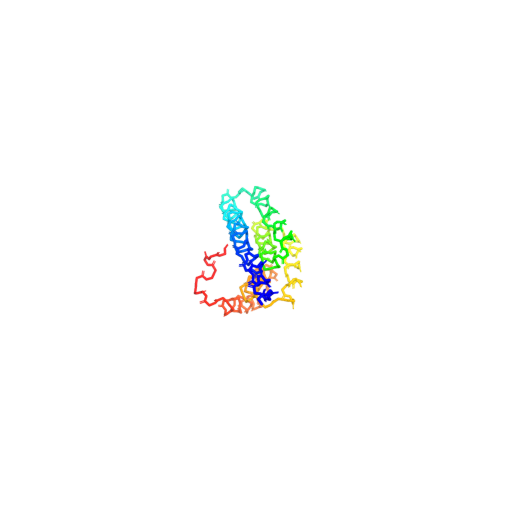A 1 70 ? 1.827 -0.857 -6.137 1.00 98.38 70 SER A CA 1
ATOM 539 C C . SER A 1 70 ? 0.383 -1.188 -5.746 1.00 98.38 70 SER A C 1
ATOM 541 O O . SER A 1 70 ? -0.430 -0.285 -5.543 1.00 98.38 70 SER A O 1
ATOM 543 N N . TYR A 1 71 ? 0.058 -2.474 -5.572 1.00 98.69 71 TYR A N 1
ATOM 544 C CA . TYR A 1 71 ? -1.272 -2.915 -5.141 1.00 98.69 71 TYR A CA 1
ATOM 545 C C . TYR A 1 71 ? -1.629 -2.444 -3.728 1.00 98.69 71 TYR A C 1
ATOM 547 O O . TYR A 1 71 ? -2.762 -2.012 -3.498 1.00 98.69 71 TYR A O 1
ATOM 555 N N . HIS A 1 72 ? -0.678 -2.421 -2.798 1.00 98.38 72 HIS A N 1
ATOM 556 C CA . HIS A 1 72 ? -0.901 -1.808 -1.493 1.00 98.38 72 HIS A CA 1
ATOM 557 C C . HIS A 1 72 ? -1.194 -0.307 -1.592 1.00 98.38 72 HIS A C 1
ATOM 559 O O . HIS A 1 72 ? -2.142 0.174 -0.968 1.00 98.38 72 HIS A O 1
ATOM 565 N N . MET A 1 73 ? -0.444 0.441 -2.405 1.00 97.94 73 MET A N 1
ATOM 566 C CA . MET A 1 73 ? -0.696 1.870 -2.611 1.00 97.94 73 MET A CA 1
ATOM 567 C C . MET A 1 73 ? -2.072 2.125 -3.241 1.00 97.94 73 MET A C 1
ATOM 569 O O . MET A 1 73 ? -2.769 3.050 -2.814 1.00 97.94 73 MET A O 1
ATOM 573 N N . PHE A 1 74 ? -2.516 1.280 -4.180 1.00 98.56 74 PHE A N 1
ATOM 574 C CA . PHE A 1 74 ? -3.890 1.325 -4.686 1.00 98.56 74 PHE A CA 1
ATOM 575 C C . PHE A 1 74 ? -4.906 1.123 -3.560 1.00 98.56 74 PHE A C 1
ATOM 577 O O . PHE A 1 74 ? -5.807 1.946 -3.387 1.00 98.56 74 PHE A O 1
ATOM 584 N N . ALA A 1 75 ? -4.753 0.062 -2.764 1.00 98.44 75 ALA A N 1
ATOM 585 C CA . ALA A 1 75 ? -5.661 -0.246 -1.663 1.00 98.44 75 ALA A CA 1
ATOM 586 C C . ALA A 1 75 ? -5.773 0.919 -0.661 1.00 98.44 75 ALA A C 1
ATOM 588 O O . ALA A 1 75 ? -6.883 1.285 -0.262 1.00 98.44 75 ALA A O 1
ATOM 589 N N . LEU A 1 76 ? -4.644 1.552 -0.324 1.00 97.19 76 LEU A N 1
ATOM 590 C CA . LEU A 1 76 ? -4.570 2.719 0.559 1.00 97.19 76 LEU A CA 1
ATOM 591 C C . LEU A 1 76 ? -5.247 3.964 -0.035 1.00 97.19 76 LEU A C 1
ATOM 593 O O . LEU A 1 76 ? -5.974 4.660 0.677 1.00 97.19 76 LEU A O 1
ATOM 597 N N . LEU A 1 77 ? -5.070 4.249 -1.330 1.00 96.88 77 LEU A N 1
ATOM 598 C CA . LEU A 1 77 ? -5.791 5.347 -1.990 1.00 96.88 77 LEU A CA 1
ATOM 599 C C . LEU A 1 77 ? -7.304 5.103 -1.994 1.00 96.88 77 LEU A C 1
ATOM 601 O O . LEU A 1 77 ? -8.077 6.016 -1.704 1.00 96.88 77 LEU A O 1
ATOM 605 N N . TYR A 1 78 ? -7.741 3.872 -2.257 1.00 97.88 78 TYR A N 1
ATOM 606 C CA . TYR A 1 78 ? -9.162 3.530 -2.214 1.00 97.88 78 TYR A CA 1
ATOM 607 C C . TYR A 1 78 ? -9.741 3.542 -0.793 1.00 97.88 78 TYR A C 1
ATOM 609 O O . TYR A 1 78 ? -10.907 3.909 -0.633 1.00 97.88 78 TYR A O 1
ATOM 617 N N . LEU A 1 79 ? -8.933 3.263 0.239 1.00 95.62 79 LEU A N 1
ATOM 618 C CA . LEU A 1 79 ? -9.333 3.443 1.640 1.00 95.62 79 LEU A CA 1
ATOM 619 C C . LEU A 1 79 ? -9.615 4.910 1.959 1.00 95.62 79 LEU A C 1
ATOM 621 O O . LEU A 1 79 ? -10.624 5.203 2.600 1.00 95.62 79 LEU A O 1
ATOM 625 N N . LYS A 1 80 ? -8.770 5.835 1.478 1.00 92.44 80 LYS A N 1
ATOM 626 C CA . LYS A 1 80 ? -8.984 7.287 1.638 1.00 92.44 80 LYS A CA 1
ATOM 627 C C . LYS A 1 80 ? -10.298 7.755 1.001 1.00 92.44 80 LYS A C 1
ATOM 629 O O . LYS A 1 80 ? -10.902 8.705 1.483 1.00 92.44 80 LYS A O 1
ATOM 634 N N . LEU A 1 81 ? -10.747 7.071 -0.052 1.00 94.50 81 LEU A N 1
ATOM 635 C CA . LEU A 1 81 ? -12.018 7.326 -0.735 1.00 94.50 81 LEU A CA 1
ATOM 636 C C . LEU A 1 81 ? -13.224 6.586 -0.129 1.00 94.50 81 LEU A C 1
ATOM 638 O O . LEU A 1 81 ? -14.312 6.655 -0.697 1.00 94.50 81 LEU A O 1
ATOM 642 N N . ASP A 1 82 ? -13.034 5.830 0.955 1.00 95.75 82 ASP A N 1
ATOM 643 C CA . ASP A 1 82 ? -14.038 4.925 1.536 1.00 95.75 82 ASP A CA 1
ATOM 644 C C . ASP A 1 82 ? -14.595 3.878 0.542 1.00 95.75 82 ASP A C 1
ATOM 646 O O . ASP A 1 82 ? -15.691 3.337 0.693 1.00 95.75 82 ASP A O 1
ATOM 650 N N . LYS A 1 83 ? -13.821 3.538 -0.497 1.00 97.69 83 LYS A N 1
ATOM 651 C CA . LYS A 1 83 ? -14.188 2.542 -1.516 1.00 97.69 83 LYS A CA 1
ATOM 652 C C . LYS A 1 83 ? -13.759 1.140 -1.083 1.00 97.69 83 LYS A C 1
ATOM 654 O O . LYS A 1 83 ? -12.946 0.497 -1.744 1.00 97.69 83 LYS A O 1
ATOM 659 N N . VAL A 1 84 ? -14.349 0.646 0.007 1.00 97.44 84 VAL A N 1
ATOM 660 C CA . VAL A 1 84 ? -13.960 -0.613 0.681 1.00 97.44 84 VAL A CA 1
ATOM 661 C C . VAL A 1 84 ? -13.860 -1.809 -0.273 1.00 97.44 84 VAL A C 1
ATOM 663 O O . VAL A 1 84 ? -12.865 -2.526 -0.253 1.00 97.44 84 VAL A O 1
ATOM 666 N N . LYS A 1 85 ? -14.840 -2.009 -1.165 1.00 98.00 85 LYS A N 1
ATOM 667 C CA . LYS A 1 85 ? -14.800 -3.126 -2.131 1.00 98.00 85 LYS A CA 1
ATOM 668 C C . LYS A 1 85 ? -13.582 -3.056 -3.057 1.00 98.00 85 LYS A C 1
ATOM 670 O O . LYS A 1 85 ? -12.977 -4.079 -3.356 1.00 98.00 85 LYS A O 1
ATOM 675 N N . THR A 1 86 ? -13.221 -1.855 -3.506 1.00 98.12 86 THR A N 1
ATOM 676 C CA . THR A 1 86 ? -12.060 -1.649 -4.379 1.00 98.12 86 THR A CA 1
ATOM 677 C C . THR A 1 86 ? -10.757 -1.774 -3.596 1.00 98.12 86 THR A C 1
ATOM 679 O O . THR A 1 86 ? -9.813 -2.368 -4.102 1.00 98.12 86 THR A O 1
ATOM 682 N N . THR A 1 87 ? -10.715 -1.309 -2.345 1.00 98.44 87 THR A N 1
ATOM 683 C CA . THR A 1 87 ? -9.598 -1.596 -1.435 1.00 98.44 87 THR A CA 1
ATOM 684 C C . THR A 1 87 ? -9.347 -3.095 -1.332 1.00 98.44 87 THR A C 1
ATOM 686 O O . THR A 1 87 ? -8.222 -3.522 -1.569 1.00 98.44 87 THR A O 1
ATOM 689 N N . MET A 1 88 ? -10.382 -3.884 -1.020 1.00 98.31 88 MET A N 1
ATOM 690 C CA . MET A 1 88 ? -10.258 -5.338 -0.879 1.00 98.31 88 MET A CA 1
ATOM 691 C C . MET A 1 88 ? -9.745 -5.987 -2.163 1.00 98.31 88 MET A C 1
ATOM 693 O O . MET A 1 88 ? -8.860 -6.826 -2.099 1.00 98.31 88 MET A O 1
ATOM 697 N N . PHE A 1 89 ? -10.221 -5.541 -3.330 1.00 98.44 89 PHE A N 1
ATOM 698 C CA . PHE A 1 89 ? -9.745 -6.054 -4.614 1.00 98.44 89 PHE A CA 1
ATOM 699 C C . PHE A 1 89 ? -8.223 -5.924 -4.783 1.00 98.44 89 PHE A C 1
ATOM 701 O O . PHE A 1 89 ? -7.565 -6.895 -5.150 1.00 98.44 89 PHE A O 1
ATOM 708 N N . TYR A 1 90 ? -7.646 -4.749 -4.518 1.00 98.56 90 TYR A N 1
ATOM 709 C CA . TYR A 1 90 ? -6.195 -4.561 -4.646 1.00 98.56 90 TYR A CA 1
ATOM 710 C C . TYR A 1 90 ? -5.419 -5.217 -3.503 1.00 98.56 90 TYR A C 1
ATOM 712 O O . TYR A 1 90 ? -4.359 -5.795 -3.736 1.00 98.56 90 TYR A O 1
ATOM 720 N N . TRP A 1 91 ? -5.968 -5.182 -2.291 1.00 98.50 91 TRP A N 1
ATOM 721 C CA . TRP A 1 91 ? -5.393 -5.859 -1.135 1.00 98.50 91 TRP A CA 1
ATOM 722 C C . TRP A 1 91 ? -5.274 -7.376 -1.364 1.00 98.50 91 TRP A C 1
ATOM 724 O O . TRP A 1 91 ? -4.192 -7.932 -1.205 1.00 98.50 91 TRP A O 1
ATOM 734 N N . ASP A 1 92 ? -6.321 -8.032 -1.874 1.00 98.12 92 ASP A N 1
ATOM 735 C CA . ASP A 1 92 ? -6.316 -9.468 -2.184 1.00 98.12 92 ASP A CA 1
ATOM 736 C C . ASP A 1 92 ? -5.283 -9.837 -3.262 1.00 98.12 92 ASP A C 1
ATOM 738 O O . ASP A 1 92 ? -4.666 -10.908 -3.208 1.00 98.12 92 ASP A O 1
ATOM 742 N N . ARG A 1 93 ? -5.051 -8.949 -4.240 1.00 97.94 93 ARG A N 1
ATOM 743 C CA . ARG A 1 93 ? -4.000 -9.142 -5.253 1.00 97.94 93 ARG A CA 1
ATOM 744 C C . ARG A 1 93 ? -2.609 -9.104 -4.628 1.00 97.94 93 ARG A C 1
ATOM 746 O O . ARG A 1 93 ? -1.811 -9.998 -4.902 1.00 97.94 93 ARG A O 1
ATOM 753 N N . ALA A 1 94 ? -2.332 -8.119 -3.773 1.00 98.00 94 ALA A N 1
ATOM 754 C CA . ALA A 1 94 ? -1.060 -8.029 -3.056 1.00 98.00 94 ALA A CA 1
ATOM 755 C C . ALA A 1 94 ? -0.839 -9.258 -2.160 1.00 98.00 94 ALA A C 1
ATOM 757 O O . ALA A 1 94 ? 0.190 -9.927 -2.257 1.00 98.00 94 ALA A O 1
ATOM 758 N N . LYS A 1 95 ? -1.862 -9.628 -1.382 1.00 96.69 95 LYS A N 1
ATOM 759 C CA . LYS A 1 95 ? -1.865 -10.794 -0.493 1.00 96.69 95 LYS A CA 1
ATOM 760 C C . LYS A 1 95 ? -1.639 -12.112 -1.224 1.00 96.69 95 LYS A C 1
ATOM 762 O O . LYS A 1 95 ? -1.056 -13.040 -0.670 1.00 96.69 95 LYS A O 1
ATOM 767 N N . THR A 1 96 ? -2.107 -12.223 -2.465 1.00 97.25 96 THR A N 1
ATOM 768 C CA . THR A 1 96 ? -1.850 -13.402 -3.300 1.00 97.25 96 THR A CA 1
ATOM 769 C C . THR A 1 96 ? -0.371 -13.509 -3.657 1.00 97.25 96 THR A C 1
ATOM 771 O O . THR A 1 96 ? 0.192 -14.587 -3.517 1.00 97.25 96 THR A O 1
ATOM 774 N N . LEU A 1 97 ? 0.260 -12.401 -4.050 1.00 96.81 97 LEU A N 1
ATOM 775 C CA . LEU A 1 97 ? 1.674 -12.369 -4.434 1.00 96.81 97 LEU A CA 1
ATOM 776 C C . LEU A 1 97 ? 2.625 -12.542 -3.242 1.00 96.81 97 LEU A C 1
ATOM 778 O O . LEU A 1 97 ? 3.665 -13.181 -3.373 1.00 96.81 97 LEU A O 1
ATOM 782 N N . ILE A 1 98 ? 2.264 -12.002 -2.075 1.00 95.06 98 ILE A N 1
ATOM 783 C CA . ILE A 1 98 ? 3.065 -12.096 -0.845 1.00 95.06 98 ILE A CA 1
ATOM 784 C C . ILE A 1 98 ? 3.324 -13.544 -0.419 1.00 95.06 98 ILE A C 1
ATOM 786 O O . ILE A 1 98 ? 4.397 -13.848 0.089 1.00 95.06 98 ILE A O 1
ATOM 790 N N . LYS A 1 99 ? 2.379 -14.462 -0.659 1.00 92.38 99 LYS A N 1
ATOM 791 C CA . LYS A 1 99 ? 2.508 -15.874 -0.246 1.00 92.38 99 LYS A CA 1
ATOM 792 C C . LYS A 1 99 ? 3.735 -16.571 -0.831 1.00 92.38 99 LYS A C 1
ATOM 794 O O . LYS A 1 99 ? 4.220 -17.528 -0.233 1.00 92.38 99 LYS A O 1
ATOM 799 N N . ASP A 1 100 ? 4.219 -16.081 -1.967 1.00 90.94 100 ASP A N 1
ATOM 800 C CA . ASP A 1 100 ? 5.314 -16.681 -2.719 1.00 90.94 100 ASP A CA 1
ATOM 801 C C . ASP A 1 100 ? 6.633 -15.895 -2.574 1.00 90.94 100 ASP A C 1
ATOM 803 O O . ASP A 1 100 ? 7.624 -16.227 -3.229 1.00 90.94 100 ASP A O 1
ATOM 807 N N . VAL A 1 101 ? 6.676 -14.848 -1.735 1.00 93.50 101 VAL A N 1
ATOM 808 C CA . VAL A 1 101 ? 7.840 -13.959 -1.597 1.00 93.50 101 VAL A CA 1
ATOM 809 C C . VAL A 1 101 ? 8.105 -13.593 -0.138 1.00 93.50 101 VAL A C 1
ATOM 811 O O . VAL A 1 101 ? 7.248 -13.054 0.548 1.00 93.50 101 VAL A O 1
ATOM 814 N N . GLU A 1 102 ? 9.349 -13.761 0.320 1.00 92.75 102 GLU A N 1
ATOM 815 C CA . GLU A 1 102 ? 9.773 -13.207 1.609 1.00 92.75 102 GLU A CA 1
ATOM 816 C C . GLU A 1 102 ? 9.930 -11.681 1.499 1.00 92.75 102 GLU A C 1
ATOM 818 O O . GLU A 1 102 ? 10.889 -11.153 0.901 1.00 92.75 102 GLU A O 1
ATOM 823 N N . TYR A 1 103 ? 8.948 -10.958 2.044 1.00 93.94 103 TYR A N 1
ATOM 824 C CA . TYR A 1 103 ? 8.917 -9.505 1.993 1.00 93.94 103 TYR A CA 1
ATOM 825 C C . TYR A 1 103 ? 8.292 -8.865 3.247 1.00 93.94 103 TYR A C 1
ATOM 827 O O . TYR A 1 103 ? 7.169 -8.367 3.190 1.00 93.94 103 TYR A O 1
ATOM 835 N N . PRO A 1 104 ? 9.054 -8.762 4.357 1.00 92.12 104 PRO A N 1
ATOM 836 C CA . PRO A 1 104 ? 8.536 -8.273 5.640 1.00 92.12 104 PRO A CA 1
ATOM 837 C C . PRO A 1 104 ? 7.907 -6.875 5.593 1.00 92.12 104 PRO A C 1
ATOM 839 O O . PRO A 1 104 ? 6.962 -6.591 6.323 1.00 92.12 104 PRO A O 1
ATOM 842 N N . TYR A 1 105 ? 8.416 -5.990 4.729 1.00 92.31 105 TYR A N 1
ATOM 843 C CA . TYR A 1 105 ? 7.806 -4.676 4.517 1.00 92.31 105 TYR A CA 1
ATOM 844 C C . TYR A 1 105 ? 6.417 -4.794 3.876 1.00 92.31 105 TYR A C 1
ATOM 846 O O . TYR A 1 105 ? 5.473 -4.174 4.360 1.00 92.31 105 TYR A O 1
ATOM 854 N N . GLY A 1 106 ? 6.275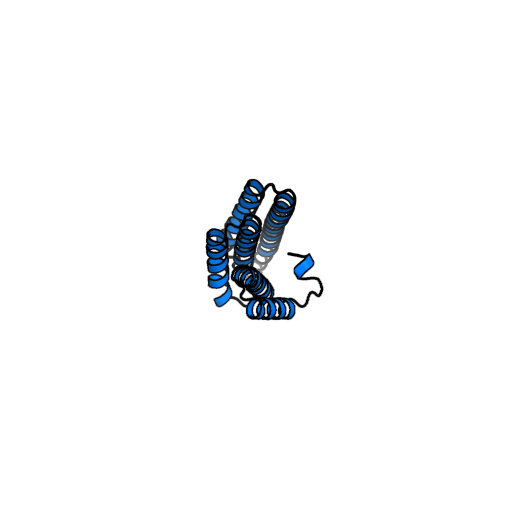 -5.627 2.840 1.00 94.50 106 GLY A N 1
ATOM 855 C CA . GLY A 1 106 ? 4.982 -5.932 2.233 1.00 94.50 106 GLY A CA 1
ATOM 856 C C . GLY A 1 106 ? 4.013 -6.533 3.249 1.00 94.50 106 GLY A C 1
ATOM 857 O O . GLY A 1 106 ? 2.899 -6.037 3.380 1.00 94.50 106 GLY A O 1
ATOM 858 N N . ASP A 1 107 ? 4.459 -7.512 4.039 1.00 95.69 107 ASP A N 1
ATOM 859 C CA . ASP A 1 107 ? 3.647 -8.117 5.107 1.00 95.69 107 ASP A CA 1
ATOM 860 C C . ASP A 1 107 ? 3.184 -7.085 6.147 1.00 95.69 107 ASP A C 1
ATOM 862 O O . ASP A 1 107 ? 2.054 -7.135 6.635 1.00 95.69 107 ASP A O 1
ATOM 866 N N . ALA A 1 108 ? 4.041 -6.117 6.487 1.00 95.50 108 ALA A N 1
ATOM 867 C CA . ALA A 1 108 ? 3.679 -5.039 7.399 1.00 95.50 108 ALA A CA 1
ATOM 868 C C . ALA A 1 108 ? 2.556 -4.159 6.827 1.00 95.50 108 ALA A C 1
ATOM 870 O O . ALA A 1 108 ? 1.618 -3.806 7.546 1.00 95.50 108 ALA A O 1
ATOM 871 N N . ILE A 1 109 ? 2.632 -3.806 5.542 1.00 96.44 109 ILE A N 1
ATOM 872 C CA . ILE A 1 109 ? 1.608 -2.991 4.878 1.00 96.44 109 ILE A CA 1
ATOM 873 C C . ILE A 1 109 ? 0.300 -3.778 4.702 1.00 96.44 109 ILE A C 1
ATOM 875 O O . ILE A 1 109 ? -0.769 -3.222 4.959 1.00 96.44 109 ILE A O 1
ATOM 879 N N . ASP A 1 110 ? 0.372 -5.065 4.351 1.00 97.00 110 ASP A N 1
ATOM 880 C CA . ASP A 1 110 ? -0.789 -5.962 4.248 1.00 97.00 110 ASP A CA 1
ATOM 881 C C . ASP A 1 110 ? -1.579 -5.982 5.566 1.00 97.00 110 ASP A C 1
ATOM 883 O O . ASP A 1 110 ? -2.776 -5.687 5.598 1.00 97.00 110 ASP A O 1
ATOM 887 N N . LYS A 1 111 ? -0.876 -6.196 6.686 1.00 97.25 111 LYS A N 1
ATOM 888 C CA . LYS A 1 111 ? -1.467 -6.177 8.032 1.00 97.25 111 LYS A CA 1
ATOM 889 C C . LYS A 1 111 ? -2.004 -4.813 8.438 1.00 97.25 111 LYS A C 1
ATOM 891 O O . LYS A 1 111 ? -3.007 -4.734 9.146 1.00 97.25 111 LYS A O 1
ATOM 896 N N . TYR A 1 112 ? -1.357 -3.730 8.015 1.00 97.25 112 TYR A N 1
ATOM 897 C CA . TYR A 1 112 ? -1.871 -2.385 8.255 1.00 97.25 112 TYR A CA 1
ATOM 898 C C . TYR A 1 112 ? -3.213 -2.165 7.542 1.00 97.25 112 TYR A C 1
ATOM 900 O O . TYR A 1 112 ? -4.166 -1.698 8.168 1.00 97.25 112 TYR A O 1
ATOM 908 N N . ILE A 1 113 ? -3.320 -2.547 6.266 1.00 98.06 113 ILE A N 1
ATOM 909 C CA . ILE A 1 113 ? -4.574 -2.464 5.503 1.00 98.06 113 ILE A CA 1
ATOM 910 C C . ILE A 1 113 ? -5.653 -3.332 6.163 1.00 98.06 113 ILE A C 1
ATOM 912 O O . ILE A 1 113 ? -6.767 -2.852 6.388 1.00 98.06 113 ILE A O 1
ATOM 916 N N . GLU A 1 114 ? -5.312 -4.566 6.550 1.00 98.00 114 GLU A N 1
ATOM 917 C CA . GLU A 1 114 ? -6.212 -5.469 7.275 1.00 98.00 114 GLU A CA 1
ATOM 918 C C . GLU A 1 114 ? -6.723 -4.832 8.573 1.00 98.00 114 GLU A C 1
ATOM 920 O O . GLU A 1 114 ? -7.922 -4.843 8.852 1.00 98.00 114 GLU A O 1
ATOM 925 N N . ALA A 1 115 ? -5.838 -4.200 9.345 1.00 98.00 115 ALA A N 1
ATOM 926 C CA . ALA A 1 115 ? -6.223 -3.520 10.570 1.00 98.00 115 ALA A CA 1
ATOM 927 C C . ALA A 1 115 ? -7.226 -2.383 10.337 1.00 98.00 115 ALA A C 1
ATOM 929 O O . ALA A 1 115 ? -8.187 -2.246 11.098 1.00 98.00 115 ALA A O 1
ATOM 930 N N . VAL A 1 116 ? -7.023 -1.570 9.294 1.00 97.62 116 VAL A N 1
ATOM 931 C CA . VAL A 1 116 ? -7.940 -0.473 8.946 1.00 97.62 116 VAL A CA 1
ATOM 932 C C . VAL A 1 116 ? -9.316 -1.019 8.556 1.00 97.62 116 VAL A C 1
ATOM 934 O O . VAL A 1 116 ? -10.336 -0.475 8.989 1.00 97.62 116 VAL A O 1
ATOM 937 N N . LEU A 1 117 ? -9.362 -2.108 7.785 1.00 97.88 117 LEU A N 1
ATOM 938 C CA . LEU A 1 117 ? -10.609 -2.778 7.407 1.00 97.88 117 LEU A CA 1
ATOM 939 C C . LEU A 1 117 ? -11.336 -3.352 8.635 1.00 97.88 117 LEU A C 1
ATOM 941 O O . LEU A 1 117 ? -12.511 -3.060 8.846 1.00 97.88 117 LEU A O 1
ATOM 945 N N . LEU A 1 118 ? -10.625 -4.070 9.507 1.00 98.12 118 LEU A N 1
ATOM 946 C CA . LEU A 1 118 ? -11.172 -4.612 10.756 1.00 98.12 118 LEU A CA 1
ATOM 947 C C . LEU A 1 118 ? -11.719 -3.516 11.676 1.00 98.12 118 LEU A C 1
ATOM 949 O O . LEU A 1 118 ? -12.761 -3.693 12.309 1.00 98.12 118 LEU A O 1
ATOM 953 N N . PHE A 1 119 ? -11.035 -2.374 11.752 1.00 97.19 119 PHE A N 1
ATOM 954 C CA . PHE A 1 119 ? -11.497 -1.232 12.534 1.00 97.19 119 PHE A CA 1
ATOM 955 C C . PHE A 1 119 ? -12.814 -0.670 11.985 1.00 97.19 119 PHE A C 1
ATOM 957 O O . PHE A 1 119 ? -13.742 -0.425 12.755 1.00 97.19 119 PHE A O 1
ATOM 964 N N . LYS A 1 120 ? -12.943 -0.543 10.656 1.00 95.56 120 LYS A N 1
ATOM 965 C CA . LYS A 1 120 ? -14.205 -0.150 9.999 1.00 95.56 120 LYS A CA 1
ATOM 966 C C . LYS A 1 120 ? -15.352 -1.123 10.286 1.00 95.56 120 LYS A C 1
ATOM 968 O O . LYS A 1 120 ? -16.504 -0.704 10.346 1.00 95.56 120 LYS A O 1
ATOM 973 N N . GLU A 1 121 ? -15.043 -2.396 10.511 1.00 96.81 121 GLU A N 1
ATOM 974 C CA . GLU A 1 121 ? -16.002 -3.435 10.902 1.00 96.81 121 GLU A CA 1
ATOM 975 C C . GLU A 1 121 ? -16.266 -3.503 12.420 1.00 96.81 121 GLU A C 1
ATOM 977 O O . GLU A 1 121 ? -16.932 -4.425 12.892 1.00 96.81 121 GLU A O 1
ATOM 982 N N . ASN A 1 122 ? -15.770 -2.542 13.208 1.00 97.62 122 ASN A N 1
ATOM 983 C CA . ASN A 1 122 ? -15.840 -2.515 14.676 1.00 97.62 122 ASN A CA 1
ATOM 984 C C . ASN A 1 122 ? -15.124 -3.692 15.371 1.00 97.62 122 ASN A C 1
ATOM 986 O O . ASN A 1 122 ? -15.350 -3.964 16.553 1.00 97.62 122 ASN A O 1
ATOM 990 N N . GLN A 1 123 ? -14.209 -4.378 14.683 1.00 98.12 123 GLN A N 1
ATOM 991 C CA . GLN A 1 123 ? -13.402 -5.468 15.237 1.00 98.12 123 GLN A CA 1
ATOM 992 C C . GLN A 1 123 ? -12.123 -4.934 15.907 1.00 98.12 123 GLN A C 1
ATOM 994 O O . GLN A 1 123 ? -11.009 -5.370 15.615 1.00 98.12 123 GLN A O 1
ATOM 999 N N . ASN A 1 124 ? -12.279 -3.988 16.838 1.00 96.25 124 ASN A N 1
ATOM 1000 C CA . ASN A 1 124 ? -11.190 -3.170 17.395 1.00 96.25 124 ASN A CA 1
ATOM 1001 C C . ASN A 1 124 ? -10.021 -3.976 17.984 1.00 96.25 124 ASN A C 1
ATOM 1003 O O . ASN A 1 124 ? -8.864 -3.613 17.787 1.00 96.25 124 ASN A O 1
ATOM 1007 N N . PHE A 1 125 ? -10.295 -5.084 18.681 1.00 97.25 125 PHE A N 1
ATOM 1008 C CA . PHE A 1 125 ? -9.236 -5.930 19.245 1.00 97.25 125 PHE A CA 1
ATOM 1009 C C . PHE A 1 125 ? -8.381 -6.595 18.163 1.00 97.25 125 PHE A C 1
ATOM 1011 O O . PHE A 1 125 ? -7.159 -6.644 18.290 1.00 97.25 125 PHE A O 1
ATOM 1018 N N . ARG A 1 126 ? -9.014 -7.072 17.085 1.00 97.75 126 ARG A N 1
ATOM 1019 C CA . ARG A 1 126 ? -8.306 -7.678 15.951 1.00 97.75 126 ARG A CA 1
ATOM 1020 C C . ARG A 1 126 ? -7.542 -6.620 15.165 1.00 97.75 126 ARG A C 1
ATOM 1022 O O . ARG A 1 126 ? -6.384 -6.843 14.839 1.00 97.75 126 ARG A O 1
ATOM 1029 N N . ALA A 1 127 ? -8.149 -5.453 14.952 1.00 97.94 127 ALA A N 1
ATOM 1030 C CA . ALA A 1 127 ? -7.479 -4.313 14.336 1.00 97.94 127 ALA A CA 1
ATOM 1031 C C . ALA A 1 127 ? -6.209 -3.917 15.109 1.00 97.94 127 ALA A C 1
ATOM 1033 O O . ALA A 1 127 ? -5.132 -3.813 14.531 1.00 97.94 127 ALA A O 1
ATOM 1034 N N . LEU A 1 128 ? -6.304 -3.772 16.436 1.00 96.81 128 LEU A N 1
ATOM 1035 C CA . LEU A 1 128 ? -5.157 -3.442 17.283 1.00 96.81 128 LEU A CA 1
ATOM 1036 C C . LEU A 1 128 ? -4.074 -4.528 17.246 1.00 96.81 128 LEU A C 1
ATOM 1038 O O . LEU A 1 128 ? -2.883 -4.214 17.245 1.00 96.81 128 LEU A O 1
ATOM 1042 N N . PHE A 1 129 ? -4.471 -5.799 17.229 1.00 97.12 129 PHE A N 1
ATOM 1043 C CA . PHE A 1 129 ? -3.535 -6.910 17.097 1.00 97.12 129 PHE A CA 1
ATOM 1044 C C . PHE A 1 129 ? -2.770 -6.835 15.763 1.00 97.12 129 PHE A C 1
ATOM 1046 O O . PHE A 1 129 ? -1.540 -6.813 15.780 1.00 97.12 129 PHE A O 1
ATOM 1053 N N . MET A 1 130 ? -3.475 -6.658 14.641 1.00 97.38 130 MET A N 1
ATOM 1054 C CA . MET A 1 130 ? -2.867 -6.502 13.312 1.00 97.38 130 MET A CA 1
ATOM 1055 C C . MET A 1 130 ? -1.931 -5.285 13.222 1.00 97.38 130 MET A C 1
ATOM 1057 O O . MET A 1 130 ? -0.834 -5.399 12.682 1.00 97.38 130 MET A O 1
ATOM 1061 N N . LEU A 1 131 ? -2.293 -4.136 13.812 1.00 94.50 131 LEU A N 1
ATOM 1062 C CA . LEU A 1 131 ? -1.400 -2.964 13.871 1.00 94.50 131 LEU A CA 1
ATOM 1063 C C . LEU A 1 131 ? -0.098 -3.262 14.621 1.00 94.50 131 LEU A C 1
ATOM 1065 O O . LEU A 1 131 ? 0.972 -2.795 14.231 1.00 94.50 131 LEU A O 1
ATOM 1069 N N . ASN A 1 132 ? -0.175 -4.022 15.713 1.00 92.94 132 ASN A N 1
ATOM 1070 C CA . ASN A 1 132 ? 1.016 -4.390 16.468 1.00 92.94 132 ASN A CA 1
ATOM 1071 C C . ASN A 1 132 ? 1.927 -5.319 15.669 1.00 92.94 132 ASN A C 1
ATOM 1073 O O . ASN A 1 132 ? 3.138 -5.104 15.679 1.00 92.94 132 ASN A O 1
ATOM 1077 N N . GLU A 1 133 ? 1.362 -6.295 14.962 1.00 94.12 133 GLU A N 1
ATOM 1078 C CA . GLU A 1 133 ? 2.130 -7.164 14.071 1.00 94.12 133 GLU A CA 1
ATOM 1079 C C . GLU A 1 133 ? 2.778 -6.372 12.927 1.00 94.12 133 GLU A C 1
ATOM 1081 O O . GLU A 1 133 ? 3.973 -6.522 12.681 1.00 94.12 133 GLU A O 1
ATOM 1086 N N . ALA A 1 134 ? 2.032 -5.466 12.287 1.00 93.75 134 ALA A N 1
ATOM 1087 C CA . ALA A 1 134 ? 2.552 -4.595 11.235 1.00 93.75 134 ALA A CA 1
ATOM 1088 C C . ALA A 1 134 ? 3.781 -3.795 11.708 1.00 93.75 134 ALA A C 1
ATOM 1090 O O . ALA A 1 134 ? 4.812 -3.745 11.037 1.00 93.75 134 ALA A O 1
ATOM 1091 N N . ARG A 1 135 ? 3.710 -3.233 12.921 1.00 88.75 135 ARG A N 1
ATOM 1092 C CA . ARG A 1 135 ? 4.825 -2.510 13.551 1.00 88.75 135 ARG A CA 1
ATOM 1093 C C . ARG A 1 135 ? 6.007 -3.410 13.925 1.00 88.75 135 ARG A C 1
ATOM 1095 O O . ARG A 1 135 ? 7.126 -2.927 13.971 1.00 88.75 135 ARG A O 1
ATOM 1102 N N . GLN A 1 136 ? 5.786 -4.679 14.258 1.00 88.25 136 GLN A N 1
ATOM 1103 C CA . GLN A 1 136 ? 6.884 -5.599 14.583 1.00 88.25 136 GLN A CA 1
ATOM 1104 C C . GLN A 1 136 ? 7.652 -6.038 13.335 1.00 88.25 136 GLN A C 1
ATOM 1106 O O . GLN A 1 136 ? 8.866 -6.202 13.395 1.00 88.25 136 GLN A O 1
ATOM 1111 N N . LEU A 1 137 ? 6.952 -6.208 12.212 1.00 84.75 137 LEU A N 1
ATOM 1112 C CA . LEU A 1 137 ? 7.555 -6.588 10.934 1.00 84.75 137 LEU A CA 1
ATOM 1113 C C . LEU A 1 137 ? 8.368 -5.453 10.313 1.00 84.75 137 LEU A C 1
ATOM 1115 O O . LEU A 1 137 ? 9.409 -5.694 9.700 1.00 84.75 137 LEU A O 1
ATOM 1119 N N . ASN A 1 138 ? 7.921 -4.211 10.501 1.00 72.56 138 ASN A N 1
ATOM 1120 C CA . ASN A 1 138 ? 8.682 -3.048 10.091 1.00 72.56 138 ASN A CA 1
ATOM 1121 C C . ASN A 1 138 ? 9.495 -2.503 11.272 1.00 72.56 138 ASN A C 1
ATOM 1123 O O . ASN A 1 138 ? 8.972 -1.789 12.119 1.00 72.56 138 ASN A O 1
ATOM 1127 N N . ASN A 1 139 ? 10.798 -2.799 11.311 1.00 67.88 139 ASN A N 1
ATOM 1128 C CA . ASN A 1 139 ? 11.728 -2.305 12.343 1.00 67.88 139 ASN A CA 1
ATOM 1129 C C . ASN A 1 139 ? 11.826 -0.760 12.430 1.00 67.88 139 ASN A C 1
ATOM 1131 O O . ASN A 1 139 ? 12.563 -0.227 13.265 1.00 67.88 139 ASN A O 1
ATOM 1135 N N . ASP A 1 140 ? 11.109 -0.026 11.578 1.00 70.00 140 ASP A N 1
ATOM 1136 C CA . ASP A 1 140 ? 10.966 1.419 11.625 1.00 70.00 140 ASP A CA 1
ATOM 1137 C C . ASP A 1 140 ? 9.972 1.874 12.710 1.00 70.00 140 ASP A C 1
ATOM 1139 O O . ASP A 1 140 ? 8.755 1.691 12.617 1.00 70.00 140 ASP A O 1
ATOM 1143 N N . ARG A 1 141 ? 10.489 2.577 13.727 1.00 67.12 141 ARG A N 1
ATOM 1144 C CA . ARG A 1 141 ? 9.670 3.213 14.778 1.00 67.12 141 ARG A CA 1
ATOM 1145 C C . ARG A 1 141 ? 8.656 4.217 14.224 1.00 67.12 141 ARG A C 1
ATOM 1147 O O . ARG A 1 141 ? 7.664 4.488 14.894 1.00 67.12 141 ARG A O 1
ATOM 1154 N N . ASN A 1 142 ? 8.909 4.758 13.035 1.00 68.81 142 ASN A N 1
ATOM 1155 C CA . ASN A 1 142 ? 8.068 5.727 12.346 1.00 68.81 142 ASN A CA 1
ATOM 1156 C C . ASN A 1 142 ? 7.261 5.104 11.202 1.00 68.81 142 ASN A C 1
ATOM 1158 O O . ASN A 1 142 ? 6.742 5.854 10.381 1.00 68.81 142 ASN A O 1
ATOM 1162 N N . PHE A 1 143 ? 7.111 3.773 11.156 1.00 76.75 143 PHE A N 1
ATOM 1163 C CA . PHE A 1 143 ? 6.407 3.069 10.081 1.00 76.75 143 PHE A CA 1
ATOM 1164 C C . PHE A 1 143 ? 5.098 3.752 9.670 1.00 76.75 143 PHE A C 1
ATOM 1166 O O . PHE A 1 143 ? 4.946 4.134 8.517 1.00 76.75 143 PHE A O 1
ATOM 1173 N N . PHE A 1 144 ? 4.197 4.003 10.622 1.00 75.44 144 PHE A N 1
ATOM 1174 C CA . PHE A 1 144 ? 2.892 4.612 10.344 1.00 75.44 144 PHE A CA 1
ATOM 1175 C C . PHE A 1 144 ? 2.954 6.069 9.865 1.00 75.44 144 PHE A C 1
ATOM 1177 O O . PHE A 1 144 ? 1.989 6.542 9.280 1.00 75.44 144 PHE A O 1
ATOM 1184 N N . ASN A 1 145 ? 4.060 6.780 10.100 1.00 67.88 145 ASN A N 1
ATOM 1185 C CA . ASN A 1 145 ? 4.257 8.142 9.592 1.00 67.88 145 ASN A CA 1
ATOM 1186 C C . ASN A 1 145 ? 4.731 8.148 8.130 1.00 67.88 145 ASN A C 1
ATOM 1188 O O . ASN A 1 145 ? 4.682 9.188 7.476 1.00 67.88 145 ASN A O 1
ATOM 1192 N N . ASN A 1 146 ? 5.222 7.006 7.642 1.00 64.69 146 ASN A N 1
ATOM 1193 C CA . ASN A 1 146 ? 5.803 6.841 6.312 1.00 64.69 146 ASN A CA 1
ATOM 1194 C C . ASN A 1 146 ? 4.824 6.212 5.299 1.00 64.69 146 ASN A C 1
ATOM 1196 O O . ASN A 1 146 ? 5.178 6.063 4.125 1.00 64.69 146 ASN A O 1
ATOM 1200 N N . ILE A 1 147 ? 3.612 5.860 5.747 1.00 65.25 147 ILE A N 1
ATOM 1201 C CA . ILE A 1 147 ? 2.486 5.349 4.942 1.00 65.25 147 ILE A CA 1
ATOM 1202 C C . ILE A 1 147 ? 1.565 6.516 4.572 1.00 65.25 147 ILE A C 1
ATOM 1204 O O . ILE A 1 147 ? 1.230 6.651 3.372 1.00 65.25 147 ILE A O 1
#